Protein AF-A0A8T3QVR6-F1 (afdb_monomer_lite)

Secondary structure (DSSP, 8-state):
------TTS-EEHHHHHHHHT--HHHHHHHHHTTSS-EEEPTTS-EEE----

Foldseek 3Di:
DDDDDDDFDFAALVVVCVVVVHDSVVVVVCVVVVNWDWDQDPVRGTTTRDPD

Structure (mmCIF, N/CA/C/O backbone):
data_AF-A0A8T3QVR6-F1
#
_entry.id   AF-A0A8T3QVR6-F1
#
loop_
_atom_site.group_PDB
_atom_site.id
_atom_site.type_symbol
_atom_site.label_atom_id
_atom_site.label_alt_id
_atom_site.label_comp_id
_atom_site.label_asym_id
_atom_site.label_entity_id
_atom_site.label_seq_id
_atom_site.pdbx_PDB_ins_code
_atom_site.Cartn_x
_atom_site.Cartn_y
_atom_site.Cartn_z
_atom_site.occupancy
_atom_site.B_iso_or_equiv
_atom_site.auth_seq_id
_atom_site.auth_comp_id
_atom_site.auth_asym_id
_atom_site.auth_atom_id
_atom_site.pdbx_PDB_model_num
ATOM 1 N N . MET A 1 1 ? 19.803 11.812 7.533 1.00 36.66 1 MET A N 1
ATOM 2 C CA . MET A 1 1 ? 18.337 11.955 7.650 1.00 36.66 1 MET A CA 1
ATOM 3 C C . MET A 1 1 ? 17.749 11.296 6.425 1.00 36.66 1 MET A C 1
ATOM 5 O O . MET A 1 1 ? 18.198 11.613 5.333 1.00 36.66 1 MET A O 1
ATOM 9 N N . ALA A 1 2 ? 16.927 10.273 6.646 1.00 42.31 2 ALA A N 1
ATOM 10 C CA . ALA A 1 2 ? 16.527 9.304 5.639 1.00 42.31 2 ALA A CA 1
ATOM 11 C C . ALA A 1 2 ? 15.683 9.951 4.533 1.00 42.31 2 ALA A C 1
ATOM 13 O O . ALA A 1 2 ? 14.683 10.605 4.815 1.00 42.31 2 ALA A O 1
ATOM 14 N N . ASP A 1 3 ? 16.189 9.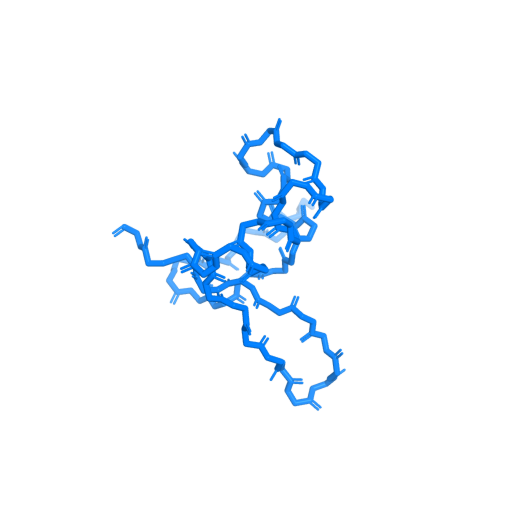786 3.315 1.00 47.03 3 ASP A N 1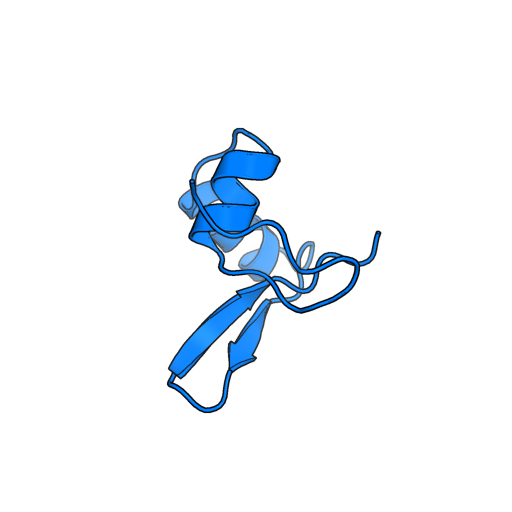
ATOM 15 C CA . ASP A 1 3 ? 15.504 9.727 2.026 1.00 47.03 3 ASP A CA 1
ATOM 16 C C . ASP A 1 3 ? 14.017 10.132 2.032 1.00 47.03 3 ASP A C 1
ATOM 18 O O . ASP A 1 3 ? 13.119 9.342 2.315 1.00 47.03 3 ASP A O 1
ATOM 22 N N . GLN A 1 4 ? 13.768 11.401 1.710 1.00 54.25 4 GLN A N 1
ATOM 23 C CA . GLN A 1 4 ? 12.467 11.895 1.270 1.00 54.25 4 GLN A CA 1
ATOM 24 C C . GLN A 1 4 ? 12.489 11.908 -0.256 1.00 54.25 4 GLN A C 1
ATOM 26 O O . GLN A 1 4 ? 12.943 12.896 -0.824 1.00 54.25 4 GLN A O 1
ATOM 31 N N . GLN A 1 5 ? 12.023 10.839 -0.913 1.00 45.72 5 GLN A N 1
ATOM 32 C CA . GLN A 1 5 ? 11.547 10.895 -2.302 1.00 45.72 5 GLN A CA 1
ATOM 33 C C . GLN A 1 5 ? 10.864 9.594 -2.762 1.00 45.72 5 GLN A C 1
ATOM 35 O O . GLN A 1 5 ? 11.511 8.574 -2.953 1.00 45.72 5 GLN A O 1
ATOM 40 N N . ALA A 1 6 ? 9.552 9.670 -3.014 1.00 46.94 6 ALA A N 1
ATOM 41 C CA . ALA A 1 6 ? 8.930 9.282 -4.289 1.00 46.94 6 ALA A CA 1
ATOM 42 C C . ALA A 1 6 ? 7.421 9.563 -4.215 1.00 46.94 6 ALA A C 1
ATOM 44 O O . ALA A 1 6 ? 6.620 8.731 -3.797 1.00 46.94 6 ALA A O 1
ATOM 45 N N . VAL A 1 7 ? 7.041 10.770 -4.627 1.00 52.81 7 VAL A N 1
ATOM 46 C CA . VAL A 1 7 ? 5.661 11.083 -5.000 1.00 52.81 7 VAL A CA 1
ATOM 47 C C . VAL A 1 7 ? 5.404 10.371 -6.336 1.00 52.81 7 VAL A C 1
ATOM 49 O O . VAL A 1 7 ? 5.950 10.786 -7.354 1.00 52.81 7 VAL A O 1
ATOM 52 N N . GLY A 1 8 ? 4.637 9.273 -6.306 1.00 53.88 8 GLY A N 1
ATOM 53 C CA . GLY A 1 8 ? 4.065 8.615 -7.494 1.00 53.88 8 GLY A CA 1
ATOM 54 C C . GLY A 1 8 ? 4.854 7.461 -8.132 1.00 53.88 8 GLY A C 1
ATOM 55 O O . GLY A 1 8 ? 4.773 7.298 -9.345 1.00 53.88 8 GLY A O 1
ATOM 56 N N . GLY A 1 9 ? 5.626 6.677 -7.369 1.00 62.09 9 GLY A N 1
ATOM 57 C CA . GLY A 1 9 ? 6.350 5.505 -7.893 1.00 62.09 9 GLY A CA 1
ATOM 58 C C . GLY A 1 9 ? 6.050 4.206 -7.131 1.00 62.09 9 GLY A C 1
ATOM 59 O O . GLY A 1 9 ? 5.591 4.267 -5.991 1.00 62.09 9 GLY A O 1
ATOM 60 N N . PRO A 1 10 ? 6.330 3.029 -7.723 1.00 68.19 10 PRO A N 1
ATOM 61 C CA . PRO A 1 10 ? 6.091 1.736 -7.086 1.00 68.19 10 PRO A CA 1
ATOM 62 C C . PRO A 1 10 ? 6.954 1.608 -5.817 1.00 68.19 10 PRO A C 1
ATOM 64 O O . PRO A 1 10 ? 8.185 1.571 -5.877 1.00 68.19 10 PRO A O 1
ATOM 67 N N . ILE A 1 11 ? 6.311 1.568 -4.648 1.00 77.88 11 ILE A N 1
ATOM 68 C CA . ILE A 1 11 ? 6.976 1.561 -3.335 1.00 77.88 11 ILE A CA 1
ATOM 69 C C . ILE A 1 11 ? 7.248 0.137 -2.855 1.00 77.88 11 ILE A C 1
ATOM 71 O O . ILE A 1 11 ? 6.591 -0.817 -3.257 1.00 77.88 11 ILE A O 1
ATOM 75 N N . ARG A 1 12 ? 8.211 -0.058 -1.951 1.00 80.50 12 ARG A N 1
ATOM 76 C CA . ARG A 1 12 ? 8.473 -1.396 -1.396 1.00 80.50 12 ARG A CA 1
ATOM 77 C C . ARG A 1 12 ? 7.304 -1.875 -0.540 1.00 80.50 12 ARG A C 1
ATOM 79 O O . ARG A 1 12 ? 6.739 -1.105 0.228 1.00 80.50 12 ARG A O 1
ATOM 86 N N . LEU A 1 13 ? 7.037 -3.180 -0.576 1.00 80.12 13 LEU A N 1
ATOM 87 C CA . LEU A 1 13 ? 5.994 -3.818 0.234 1.00 80.12 13 LEU A CA 1
ATOM 88 C C . LEU A 1 13 ? 6.102 -3.514 1.740 1.00 80.12 13 LEU A C 1
ATOM 90 O O . LEU A 1 13 ? 5.092 -3.283 2.394 1.00 80.12 13 LEU A O 1
ATOM 94 N N . GLY A 1 14 ? 7.322 -3.496 2.284 1.00 81.75 14 GLY A N 1
ATOM 95 C CA . GLY A 1 14 ? 7.553 -3.132 3.687 1.00 81.75 14 GLY A CA 1
ATOM 96 C C . GLY A 1 14 ? 7.226 -1.666 3.979 1.00 81.75 14 GLY A C 1
ATOM 97 O O . GLY A 1 14 ? 6.598 -1.368 4.984 1.00 81.75 14 GLY A O 1
ATOM 98 N N . GLN A 1 15 ? 7.566 -0.768 3.056 1.00 83.38 15 GLN A N 1
ATOM 99 C CA . GLN A 1 15 ? 7.276 0.658 3.193 1.00 83.38 15 GLN A CA 1
ATOM 100 C C . GLN A 1 15 ? 5.770 0.931 3.099 1.00 83.38 15 GLN A C 1
ATOM 102 O O . GLN A 1 15 ? 5.230 1.676 3.906 1.00 83.38 15 GLN A O 1
ATOM 107 N N . ALA A 1 16 ? 5.076 0.271 2.167 1.00 82.88 16 ALA A N 1
ATOM 108 C CA . ALA A 1 16 ? 3.619 0.304 2.072 1.00 82.88 16 ALA A CA 1
ATOM 109 C C . ALA A 1 16 ? 2.951 -0.151 3.380 1.00 82.88 16 ALA A C 1
ATOM 111 O O . ALA A 1 16 ? 1.998 0.474 3.839 1.00 82.88 16 ALA A O 1
ATOM 112 N N . ALA A 1 17 ? 3.471 -1.222 3.987 1.00 86.31 17 ALA A N 1
ATOM 113 C CA . ALA A 1 17 ? 2.977 -1.763 5.250 1.00 86.31 17 ALA A CA 1
ATOM 114 C C . ALA A 1 17 ? 3.117 -0.742 6.386 1.00 86.31 17 ALA A C 1
ATOM 116 O O . ALA A 1 17 ? 2.144 -0.474 7.089 1.00 86.31 17 ALA A O 1
ATOM 117 N N . GLU A 1 18 ? 4.284 -0.109 6.511 1.00 85.31 18 GLU A N 1
ATOM 118 C CA . GLU A 1 18 ? 4.505 0.936 7.515 1.00 85.31 18 GLU A CA 1
ATOM 119 C C . GLU A 1 18 ? 3.632 2.175 7.282 1.00 85.31 18 GLU A C 1
ATOM 121 O O . GLU A 1 18 ? 3.050 2.692 8.232 1.00 85.31 18 GLU A O 1
ATOM 126 N N . MET A 1 19 ? 3.469 2.616 6.031 1.00 82.50 19 MET A N 1
ATOM 127 C CA . MET A 1 19 ? 2.620 3.765 5.687 1.00 82.50 19 MET A CA 1
ATOM 128 C C . MET A 1 19 ? 1.143 3.531 6.018 1.00 82.50 19 MET A C 1
ATOM 130 O O . MET A 1 19 ? 0.458 4.439 6.481 1.00 82.50 19 MET A O 1
ATOM 134 N N . LEU A 1 20 ? 0.651 2.317 5.775 1.00 83.19 20 LEU A N 1
ATOM 135 C CA . LEU A 1 20 ? -0.733 1.925 6.041 1.00 83.19 20 LEU A CA 1
ATOM 136 C C . LEU A 1 20 ? -0.949 1.455 7.489 1.00 83.19 20 LEU A C 1
ATOM 138 O O . LEU A 1 20 ? -2.088 1.222 7.886 1.00 83.19 20 LEU A O 1
ATOM 142 N N . GLY A 1 21 ? 0.122 1.287 8.272 1.00 87.56 21 GLY A N 1
ATOM 143 C CA . GLY A 1 21 ? 0.061 0.739 9.628 1.00 87.56 21 GLY A CA 1
ATOM 144 C C . GLY A 1 21 ? -0.422 -0.715 9.679 1.00 87.56 21 GLY A C 1
ATOM 145 O O . GLY A 1 21 ? -0.989 -1.144 10.682 1.00 87.56 21 GLY A O 1
ATOM 146 N N . VAL A 1 22 ? -0.235 -1.476 8.598 1.00 89.44 22 VAL A N 1
ATOM 147 C CA . VAL A 1 22 ? -0.641 -2.886 8.497 1.00 89.44 22 VAL A CA 1
ATOM 148 C C . VAL A 1 22 ? 0.574 -3.779 8.301 1.00 89.44 22 VAL A C 1
ATOM 150 O O . VAL A 1 22 ? 1.592 -3.361 7.765 1.00 89.44 2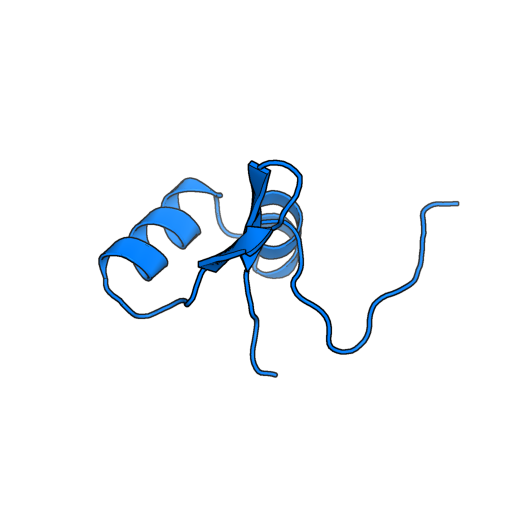2 VAL A O 1
ATOM 153 N N . SER A 1 23 ? 0.470 -5.048 8.684 1.00 88.50 23 SER A N 1
ATOM 154 C CA . SER A 1 23 ? 1.550 -6.005 8.451 1.00 88.50 23 SER A CA 1
ATOM 155 C C . SER A 1 23 ? 1.716 -6.344 6.963 1.00 88.50 23 SER A C 1
ATOM 157 O O . SER A 1 23 ? 0.758 -6.371 6.187 1.00 88.50 23 SER A O 1
ATOM 159 N N . VAL A 1 24 ? 2.941 -6.703 6.567 1.00 85.62 24 VAL A N 1
ATOM 160 C CA . VAL A 1 24 ? 3.274 -7.167 5.204 1.00 85.62 24 VAL A CA 1
ATOM 161 C C . VAL A 1 24 ? 2.417 -8.366 4.767 1.00 85.62 24 VAL A C 1
ATOM 163 O O . VAL A 1 24 ? 2.083 -8.500 3.591 1.00 85.62 24 VAL A O 1
ATOM 166 N N . GLU A 1 25 ? 2.032 -9.234 5.703 1.00 88.69 25 GLU A N 1
ATOM 167 C CA . GLU A 1 25 ? 1.088 -10.335 5.468 1.00 88.69 25 GLU A CA 1
ATOM 168 C C . GLU A 1 25 ? -0.302 -9.849 5.022 1.00 88.69 25 GLU A C 1
ATOM 170 O O . GLU A 1 25 ? -0.895 -10.450 4.128 1.00 88.69 25 GLU A O 1
ATOM 175 N N . THR A 1 26 ? -0.790 -8.728 5.565 1.00 90.06 26 THR A N 1
ATOM 176 C CA . THR A 1 26 ? -2.073 -8.120 5.191 1.00 90.06 26 THR A CA 1
ATOM 177 C C . THR A 1 26 ? -2.021 -7.627 3.754 1.00 90.06 26 THR A C 1
ATOM 179 O O . THR A 1 26 ? -2.928 -7.908 2.975 1.00 90.06 26 THR A O 1
ATOM 182 N N . LEU A 1 27 ? -0.922 -6.974 3.369 1.00 84.88 27 LEU A N 1
ATOM 183 C CA . LEU A 1 27 ? -0.728 -6.530 1.990 1.00 84.88 27 LEU A CA 1
ATOM 184 C C . LEU A 1 27 ? -0.603 -7.707 1.019 1.00 84.88 27 LEU A C 1
ATOM 186 O O . LEU A 1 27 ? -1.196 -7.673 -0.054 1.00 84.88 27 LEU A O 1
ATOM 190 N N . ARG A 1 28 ? 0.104 -8.782 1.395 1.00 83.31 28 ARG A N 1
ATOM 191 C CA . ARG A 1 28 ? 0.140 -10.025 0.598 1.00 83.31 28 ARG A CA 1
ATOM 192 C C . ARG A 1 28 ? -1.245 -10.625 0.414 1.00 83.31 28 ARG A C 1
ATOM 194 O O . ARG A 1 28 ? -1.552 -11.128 -0.659 1.00 83.31 28 ARG A O 1
ATOM 201 N N . ARG A 1 29 ? -2.075 -10.573 1.456 1.00 88.56 29 ARG A N 1
ATOM 202 C CA . ARG A 1 29 ? -3.455 -11.043 1.379 1.00 88.56 29 ARG A CA 1
ATOM 203 C C . ARG A 1 29 ? -4.277 -10.188 0.424 1.00 88.56 29 ARG A C 1
ATOM 205 O O . ARG A 1 29 ? -5.068 -10.748 -0.311 1.00 88.56 29 ARG A O 1
ATOM 212 N N . TRP A 1 30 ? -4.078 -8.872 0.400 1.00 87.81 30 TRP A N 1
ATOM 213 C CA . TRP A 1 30 ? -4.760 -7.992 -0.552 1.00 87.81 30 TRP A CA 1
ATOM 214 C C . TRP A 1 30 ? -4.337 -8.238 -1.997 1.00 87.81 30 TRP A C 1
ATOM 216 O O . TRP A 1 30 ? -5.187 -8.167 -2.873 1.00 87.81 30 TRP A O 1
ATOM 226 N N . GLU A 1 31 ? -3.072 -8.570 -2.254 1.00 83.75 31 GLU A N 1
ATOM 227 C CA . GLU A 1 31 ? -2.640 -8.988 -3.595 1.00 83.75 31 GLU A CA 1
ATOM 228 C C . GLU A 1 31 ? -3.286 -10.310 -4.007 1.00 83.75 31 GLU A C 1
ATOM 230 O O . GLU A 1 31 ? -3.882 -10.386 -5.076 1.00 83.75 31 GLU A O 1
ATOM 235 N N . ALA A 1 32 ? -3.298 -11.304 -3.115 1.00 84.88 32 ALA A N 1
ATOM 236 C CA . ALA A 1 32 ? -3.996 -12.566 -3.359 1.00 84.88 32 ALA A CA 1
ATOM 237 C C . ALA A 1 32 ? -5.517 -12.393 -3.560 1.00 84.88 32 ALA A C 1
ATOM 239 O O . ALA A 1 32 ? -6.134 -13.162 -4.289 1.00 84.88 32 ALA A O 1
ATOM 240 N N . ASP A 1 33 ? -6.113 -11.388 -2.915 1.00 85.94 33 ASP A N 1
ATOM 241 C CA . ASP A 1 33 ? -7.526 -11.011 -3.048 1.00 85.94 33 ASP A CA 1
ATOM 242 C C . ASP A 1 33 ? -7.788 -10.141 -4.299 1.00 85.94 33 ASP A C 1
ATOM 244 O O . ASP A 1 33 ? -8.935 -9.848 -4.620 1.00 85.94 33 ASP A O 1
ATOM 248 N N . GLY A 1 34 ? -6.738 -9.704 -5.010 1.00 84.56 34 GLY A N 1
ATOM 249 C CA . GLY A 1 34 ? -6.829 -8.808 -6.169 1.00 84.56 34 GLY A CA 1
ATOM 250 C C . GLY A 1 34 ? -7.127 -7.344 -5.820 1.00 84.56 34 GLY A C 1
ATOM 251 O O . GLY A 1 34 ? -7.418 -6.541 -6.702 1.00 84.56 34 GLY A O 1
ATOM 252 N N . ARG A 1 35 ? -7.058 -6.978 -4.537 1.00 82.12 35 ARG A N 1
ATOM 253 C CA . ARG A 1 35 ? -7.269 -5.612 -4.031 1.00 82.12 35 ARG A CA 1
ATOM 254 C C . ARG A 1 35 ? -6.042 -4.715 -4.159 1.00 82.12 35 ARG A C 1
ATOM 256 O O . ARG A 1 35 ? -6.175 -3.505 -4.008 1.00 82.12 35 ARG A O 1
ATOM 263 N N . LEU A 1 36 ? -4.861 -5.294 -4.370 1.00 80.19 36 LEU A N 1
ATOM 264 C CA . LEU A 1 36 ? -3.602 -4.562 -4.451 1.00 80.19 36 LEU A CA 1
ATOM 265 C C . LEU A 1 36 ? -2.719 -5.137 -5.558 1.00 80.19 36 LEU A C 1
ATOM 267 O O . LEU A 1 36 ? -2.329 -6.300 -5.492 1.00 80.19 36 LEU A O 1
ATOM 271 N N . SER A 1 37 ? -2.357 -4.314 -6.538 1.00 77.00 37 SER A N 1
ATOM 272 C CA . SER A 1 37 ? -1.433 -4.716 -7.600 1.00 77.00 37 SER A CA 1
ATOM 273 C C . SER A 1 37 ? 0.009 -4.595 -7.119 1.00 77.00 37 SER A C 1
ATOM 275 O O . SER A 1 37 ? 0.477 -3.521 -6.733 1.00 77.00 37 SER A O 1
ATOM 277 N N . MET A 1 38 ? 0.726 -5.718 -7.126 1.00 75.62 38 MET A N 1
ATOM 278 C CA . MET A 1 38 ? 2.157 -5.744 -6.842 1.00 75.62 38 MET A CA 1
ATOM 279 C C . MET A 1 38 ? 2.930 -6.097 -8.101 1.00 75.62 38 MET A C 1
ATOM 281 O O . MET A 1 38 ? 2.798 -7.196 -8.639 1.00 75.62 38 MET A O 1
ATOM 285 N N . THR A 1 39 ? 3.808 -5.196 -8.518 1.00 75.06 39 THR A N 1
ATOM 286 C CA . THR A 1 39 ? 4.678 -5.410 -9.667 1.00 75.06 39 THR A CA 1
ATOM 287 C C . THR A 1 39 ? 6.050 -5.879 -9.201 1.00 75.06 39 THR A C 1
ATOM 289 O O . THR A 1 39 ? 6.641 -5.385 -8.232 1.00 75.06 39 THR A O 1
ATOM 292 N N . ARG A 1 40 ? 6.581 -6.898 -9.883 1.00 68.94 40 ARG A N 1
ATOM 293 C CA . ARG A 1 40 ? 7.948 -7.357 -9.649 1.00 68.94 40 ARG A CA 1
ATOM 294 C C . ARG A 1 40 ? 8.899 -6.418 -10.375 1.00 68.94 40 ARG A C 1
ATOM 296 O O . ARG A 1 40 ? 8.879 -6.332 -11.595 1.00 68.94 40 ARG A O 1
ATOM 303 N N . SER A 1 41 ? 9.746 -5.743 -9.613 1.00 66.31 41 SER A N 1
ATOM 304 C CA . SER A 1 41 ? 10.812 -4.921 -10.170 1.00 66.31 41 SER A CA 1
ATOM 305 C C . SER A 1 41 ? 11.902 -5.796 -10.790 1.00 66.31 41 SER A C 1
ATOM 307 O O . SER A 1 41 ? 12.129 -6.921 -10.334 1.00 66.31 41 SER A O 1
ATOM 309 N N . GLU A 1 42 ? 12.622 -5.259 -11.774 1.00 60.19 42 GLU A N 1
ATOM 310 C CA . GLU A 1 42 ? 13.676 -5.962 -12.525 1.00 60.19 42 GLU A CA 1
ATOM 311 C C . GLU A 1 42 ? 14.790 -6.519 -11.611 1.00 60.19 42 GLU A C 1
ATOM 313 O O . GLU A 1 42 ? 15.375 -7.563 -11.880 1.00 60.19 42 GLU A O 1
ATOM 318 N N . GLY A 1 43 ? 14.994 -5.901 -10.440 1.00 66.31 43 GLY A N 1
ATOM 319 C CA . GLY A 1 43 ? 15.893 -6.382 -9.381 1.00 66.31 43 GLY A CA 1
ATOM 320 C C . GLY A 1 43 ? 15.328 -7.484 -8.469 1.00 66.31 43 GLY A C 1
ATOM 321 O O . GLY A 1 43 ? 15.869 -7.717 -7.391 1.00 66.31 43 GLY A O 1
ATOM 322 N N . GLY A 1 44 ? 14.205 -8.119 -8.817 1.00 66.69 44 GLY A N 1
ATOM 323 C CA . GLY A 1 44 ? 13.592 -9.209 -8.045 1.00 66.69 44 GLY A CA 1
ATOM 324 C C . GLY A 1 44 ? 12.804 -8.773 -6.802 1.00 66.69 44 GLY A C 1
ATOM 325 O O . GLY A 1 44 ? 12.311 -9.627 -6.062 1.00 66.69 44 GLY A O 1
ATOM 326 N N . GLN A 1 45 ? 12.649 -7.468 -6.583 1.00 68.00 45 GLN A N 1
ATOM 327 C CA . GLN A 1 45 ? 11.932 -6.897 -5.442 1.00 68.00 45 GLN A CA 1
ATOM 328 C C . GLN A 1 45 ? 10.433 -6.780 -5.746 1.00 68.00 45 GLN A C 1
ATOM 330 O O . GLN A 1 45 ? 10.049 -6.396 -6.849 1.00 68.00 45 GLN A O 1
ATOM 335 N N . ARG A 1 46 ? 9.578 -7.103 -4.767 1.00 69.69 46 ARG A N 1
ATOM 336 C CA . ARG A 1 46 ? 8.129 -6.869 -4.862 1.00 69.69 46 ARG A CA 1
ATOM 337 C C . ARG A 1 46 ? 7.841 -5.411 -4.518 1.00 69.69 46 ARG A C 1
ATOM 339 O O . ARG A 1 46 ? 8.074 -5.000 -3.376 1.00 69.69 46 ARG A O 1
ATOM 346 N N . LEU A 1 47 ? 7.366 -4.659 -5.502 1.00 73.38 47 LEU A N 1
ATOM 347 C CA . LEU A 1 47 ? 6.908 -3.292 -5.328 1.00 73.38 47 LEU A CA 1
ATOM 348 C C . LEU A 1 47 ? 5.382 -3.257 -5.381 1.00 73.38 47 LEU A C 1
ATOM 350 O O . LEU A 1 47 ? 4.755 -4.046 -6.079 1.00 73.38 47 LEU A O 1
ATOM 354 N N . VAL A 1 48 ? 4.801 -2.361 -4.605 1.00 74.44 48 VAL A N 1
ATOM 355 C CA . VAL A 1 48 ? 3.375 -2.094 -4.517 1.00 74.44 48 VAL A CA 1
ATOM 356 C C . VAL A 1 48 ? 3.105 -0.838 -5.331 1.00 74.44 48 VAL A C 1
ATOM 358 O O . VAL A 1 48 ? 3.690 0.212 -5.054 1.00 74.44 48 VAL A O 1
ATOM 361 N N . GLU A 1 49 ? 2.228 -0.948 -6.322 1.00 70.88 49 GLU A N 1
ATOM 362 C CA . GLU A 1 49 ? 1.683 0.210 -7.022 1.00 70.88 49 GLU A CA 1
ATOM 363 C C . GLU A 1 49 ? 0.490 0.704 -6.208 1.00 70.88 49 GLU A C 1
ATOM 365 O O . GLU A 1 49 ? -0.590 0.116 -6.229 1.00 70.88 49 GLU A O 1
ATOM 370 N N . MET A 1 50 ? 0.727 1.734 -5.394 1.00 62.84 50 MET A N 1
ATOM 371 C CA . MET A 1 50 ? -0.364 2.477 -4.780 1.00 62.84 50 MET A CA 1
ATOM 372 C C . MET A 1 50 ? -0.775 3.567 -5.762 1.00 62.84 50 MET A C 1
ATOM 374 O O . MET A 1 50 ? -0.116 4.601 -5.858 1.00 62.84 50 MET A O 1
ATOM 378 N N . GLU A 1 51 ? -1.845 3.301 -6.507 1.00 54.50 51 GLU A N 1
ATOM 379 C CA . GLU A 1 51 ? -2.613 4.353 -7.165 1.00 54.50 51 GLU A CA 1
ATOM 380 C C . GLU A 1 51 ? -3.165 5.246 -6.040 1.00 54.50 51 GLU A C 1
ATOM 382 O O . GLU A 1 51 ? -3.857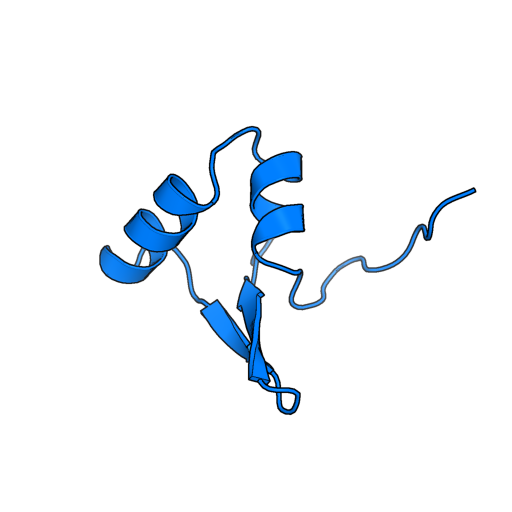 4.749 -5.148 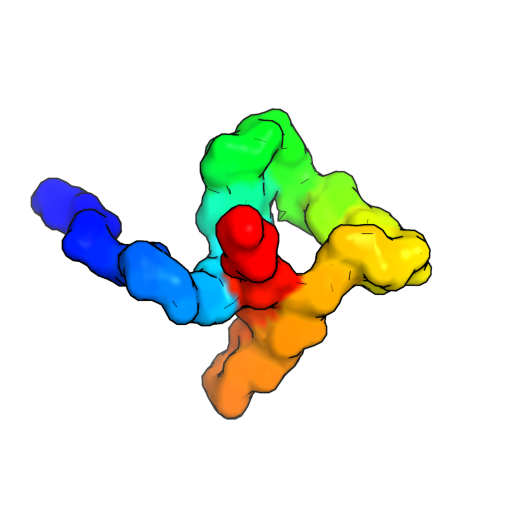1.00 54.50 51 GLU A O 1
ATOM 387 N N . GLN A 1 52 ? -2.761 6.519 -6.016 1.00 50.19 52 GLN A N 1
ATOM 388 C CA . GLN A 1 52 ? -3.205 7.504 -5.017 1.00 50.19 52 GLN A CA 1
ATOM 389 C C . GLN A 1 52 ? -4.716 7.740 -5.081 1.00 50.19 52 GLN A C 1
ATOM 391 O O . GLN A 1 52 ? -5.224 7.959 -6.204 1.00 50.19 52 GLN A O 1
#

Radius of gyration: 11.05 Å; chains: 1; bounding box: 26×24×22 Å

pLDDT: mean 72.88, std 14.36, range [36.66, 90.06]

Sequence (52 aa):
M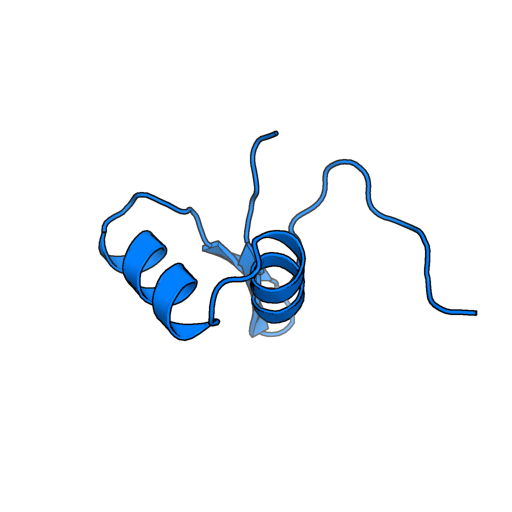ADQQAVGGPIRLGQAAEMLGVSVETLRRWEADGRLSMTRSEGGQRLVEMEQ